Protein AF-A0A519H8L5-F1 (afdb_monomer)

pLDDT: mean 91.92, std 5.35, range [62.72, 97.94]

Foldseek 3Di:
DVVVVVVCVVVVCVCVVLVVVLVVQLVVCVPCSVVSNVVSVVVVVVVVVVLVVVQVVCVVVVVDNCVSVVSVVVVVVVVVVVVVVVVVVVVD

Mean predicted aligned error: 4.18 Å

Sequence (92 aa):
AWAASINVMLVGTIVAIGPVLQIRLMDVAGDAQTLAAALNHSAFNAANAMGAWLGGVAITAGLGWASTGWVGALLAVAGLGVFALSLRASRR

Radius of gyration: 16.17 Å; Cα contacts (8 Å, |Δi|>4): 29; chains: 1; bounding box: 42×27×44 Å

Secondary structure (DSSP, 8-state):
-HHHHHHHHHHHHGGGHHHHHHHHHHHHSGGGHHHHHHHHHHHHHHHHHHHHHHHHHHIIIII-TTHHHHHHHHHHHHHHHHHHHHHHHHT-

Solvent-accessible surface area (backbone atoms only — not comparable to full-atom values): 5105 Å² total; per-residue (Å²): 112,68,68,58,54,51,48,52,51,61,59,56,56,57,61,68,50,53,66,58,52,52,53,53,43,38,71,72,38,61,95,43,29,70,58,43,52,52,48,52,54,49,52,52,52,50,48,54,52,49,50,53,49,54,28,47,52,39,39,75,71,67,60,41,81,72,37,39,59,54,50,52,50,53,53,51,52,51,51,50,50,55,49,53,50,48,55,56,56,76,74,107

Structure (mmCIF, N/CA/C/O backbone):
data_AF-A0A519H8L5-F1
#
_entry.id   AF-A0A519H8L5-F1
#
loop_
_atom_site.group_PDB
_atom_site.id
_atom_site.type_symbol
_atom_site.label_atom_id
_atom_site.label_alt_id
_atom_site.label_comp_id
_atom_site.label_asym_id
_atom_site.label_entity_id
_atom_site.label_seq_id
_atom_site.pdbx_PDB_ins_code
_atom_site.Cartn_x
_atom_site.Cartn_y
_atom_site.Cartn_z
_atom_site.occupancy
_atom_site.B_iso_or_equiv
_atom_site.auth_seq_id
_atom_site.auth_comp_id
_atom_site.auth_asym_id
_atom_site.auth_atom_id
_atom_site.pdbx_PDB_model_num
ATOM 1 N N . ALA A 1 1 ? 16.695 13.582 -15.849 1.00 67.25 1 ALA A N 1
ATOM 2 C CA . ALA A 1 1 ? 17.267 13.750 -14.496 1.00 67.25 1 ALA A CA 1
ATOM 3 C C . ALA A 1 1 ? 16.266 14.406 -13.543 1.00 67.25 1 ALA A C 1
ATOM 5 O O . ALA A 1 1 ? 15.781 13.720 -12.658 1.00 67.25 1 ALA A O 1
ATOM 6 N N . TRP A 1 2 ? 15.865 15.663 -13.767 1.00 87.44 2 TRP A N 1
ATOM 7 C CA . TRP A 1 2 ? 14.939 16.392 -12.882 1.00 87.44 2 TRP A CA 1
ATOM 8 C C . TRP A 1 2 ? 13.587 15.686 -12.646 1.00 87.44 2 TRP A C 1
ATOM 10 O O . TRP A 1 2 ? 13.118 15.632 -11.516 1.00 87.44 2 TRP A O 1
ATOM 20 N N . ALA A 1 3 ? 12.998 15.070 -13.679 1.00 84.88 3 ALA A N 1
ATOM 21 C CA . ALA A 1 3 ? 11.716 14.370 -13.558 1.00 84.88 3 ALA A CA 1
ATOM 22 C C . ALA A 1 3 ? 11.779 13.162 -12.605 1.00 84.88 3 ALA A C 1
ATOM 24 O O . ALA A 1 3 ? 10.835 12.914 -11.864 1.00 84.88 3 ALA A O 1
ATOM 25 N N . ALA A 1 4 ? 12.908 12.446 -12.574 1.00 84.06 4 ALA A N 1
ATOM 26 C CA . ALA A 1 4 ? 13.110 11.342 -11.640 1.00 84.06 4 ALA A CA 1
ATOM 27 C C . ALA A 1 4 ? 13.226 11.854 -10.197 1.00 84.06 4 ALA A C 1
ATOM 29 O O . ALA A 1 4 ? 12.625 11.276 -9.300 1.00 84.06 4 ALA A O 1
ATOM 30 N N . SER A 1 5 ? 13.928 12.971 -9.981 1.00 89.56 5 SER A N 1
ATOM 31 C CA . SER A 1 5 ? 14.030 13.612 -8.666 1.00 89.56 5 SER A CA 1
ATOM 32 C C . SER A 1 5 ? 12.671 14.094 -8.157 1.00 89.56 5 SER A C 1
ATOM 34 O O . SER A 1 5 ? 12.332 13.837 -7.006 1.00 89.56 5 SER A O 1
ATOM 36 N N . ILE A 1 6 ? 11.867 14.727 -9.018 1.00 89.75 6 ILE A N 1
ATOM 37 C CA . ILE A 1 6 ? 10.496 15.132 -8.677 1.00 89.75 6 ILE A CA 1
ATOM 38 C C . ILE A 1 6 ? 9.641 13.903 -8.367 1.00 89.75 6 ILE A C 1
ATOM 40 O O . ILE A 1 6 ? 8.946 13.895 -7.359 1.00 89.75 6 ILE A O 1
ATOM 44 N N . ASN A 1 7 ? 9.718 12.850 -9.181 1.00 86.62 7 ASN A N 1
ATOM 45 C CA . ASN A 1 7 ? 8.954 11.629 -8.944 1.00 86.62 7 ASN A CA 1
ATOM 46 C C . ASN A 1 7 ? 9.316 10.977 -7.601 1.00 86.62 7 ASN A C 1
ATOM 48 O O . ASN A 1 7 ? 8.433 10.659 -6.815 1.00 86.62 7 ASN A O 1
ATOM 52 N N . VAL A 1 8 ? 10.610 10.833 -7.301 1.00 88.19 8 VAL A N 1
ATOM 53 C CA . VAL A 1 8 ? 11.083 10.289 -6.018 1.00 88.19 8 VAL A CA 1
ATOM 54 C C . VAL A 1 8 ? 10.638 11.166 -4.849 1.00 88.19 8 VAL A C 1
ATOM 56 O O . VAL A 1 8 ? 10.194 10.635 -3.836 1.00 88.19 8 VAL A O 1
ATOM 59 N N . MET A 1 9 ? 10.697 12.493 -4.990 1.00 89.88 9 MET A N 1
ATOM 60 C CA . MET A 1 9 ? 10.207 13.425 -3.972 1.00 89.88 9 MET A CA 1
ATOM 61 C C . MET A 1 9 ? 8.704 13.245 -3.721 1.00 89.88 9 MET A C 1
ATOM 63 O O . MET A 1 9 ? 8.297 13.090 -2.574 1.00 89.88 9 MET A O 1
ATOM 67 N N . LEU A 1 10 ? 7.888 13.227 -4.779 1.00 89.06 10 LEU A N 1
ATOM 68 C CA . LEU A 1 10 ? 6.433 13.071 -4.681 1.00 89.06 10 LEU A CA 1
ATOM 69 C C . LEU A 1 10 ? 6.024 11.702 -4.127 1.00 89.06 10 LEU A C 1
ATOM 71 O O . LEU A 1 10 ? 5.071 11.613 -3.364 1.00 89.06 10 LEU A O 1
ATOM 75 N N . VAL A 1 11 ? 6.733 10.632 -4.488 1.00 87.06 11 VAL A N 1
ATOM 76 C CA . VAL A 1 11 ? 6.485 9.296 -3.928 1.00 87.06 11 VAL A CA 1
ATOM 77 C C . VAL A 1 11 ? 6.931 9.236 -2.465 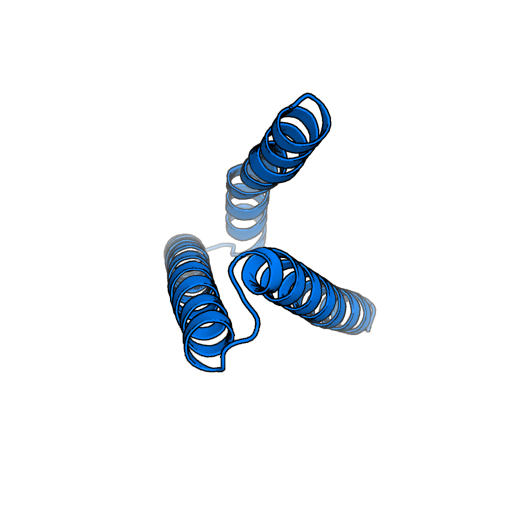1.00 87.06 11 VAL A C 1
ATOM 79 O O . VAL A 1 11 ? 6.224 8.682 -1.627 1.00 87.06 11 VAL A O 1
ATOM 82 N N . GLY A 1 12 ? 8.072 9.841 -2.130 1.00 85.62 12 GLY A N 1
ATOM 83 C CA . GLY A 1 12 ? 8.613 9.860 -0.772 1.00 85.62 12 GLY A CA 1
ATOM 84 C C . GLY A 1 12 ? 7.713 10.579 0.235 1.00 85.62 12 GLY A C 1
ATOM 85 O O . GLY A 1 12 ? 7.606 10.141 1.380 1.00 85.62 12 GLY A O 1
ATOM 86 N N . THR A 1 13 ? 7.004 11.634 -0.178 1.00 87.31 13 THR A N 1
ATOM 87 C CA . THR A 1 13 ? 6.078 12.359 0.710 1.00 87.31 13 THR A CA 1
ATOM 88 C C . THR A 1 13 ? 4.841 11.548 1.094 1.00 87.31 13 THR A C 1
ATOM 90 O O . THR A 1 13 ? 4.246 11.830 2.133 1.00 87.31 13 THR A O 1
ATOM 93 N N . ILE A 1 14 ? 4.474 10.504 0.341 1.00 84.38 14 ILE A N 1
ATOM 94 C CA . ILE A 1 14 ? 3.313 9.648 0.653 1.00 84.38 14 ILE A CA 1
ATOM 95 C C . ILE A 1 14 ? 3.478 8.963 2.017 1.00 84.38 14 ILE A C 1
ATOM 97 O O . ILE A 1 14 ? 2.504 8.787 2.749 1.00 84.38 14 ILE A O 1
ATOM 101 N N . VAL A 1 15 ? 4.713 8.640 2.410 1.00 83.19 15 VAL A N 1
ATOM 102 C CA . VAL A 1 15 ? 5.011 7.971 3.688 1.00 83.19 15 VAL A CA 1
ATOM 103 C C . VAL A 1 15 ? 4.607 8.831 4.895 1.00 83.19 15 VAL A C 1
ATOM 105 O O . VAL A 1 15 ? 4.282 8.289 5.951 1.00 83.19 15 VAL A O 1
ATOM 108 N N . ALA A 1 16 ? 4.530 10.159 4.738 1.00 87.06 16 ALA A N 1
ATOM 109 C CA . ALA A 1 16 ? 4.135 11.080 5.807 1.00 87.06 16 ALA A CA 1
ATOM 110 C C . ALA A 1 16 ? 2.707 10.837 6.332 1.00 87.06 16 ALA A C 1
ATOM 112 O O . ALA A 1 16 ? 2.396 11.194 7.467 1.00 87.06 16 ALA A O 1
ATOM 113 N N . ILE A 1 17 ? 1.843 10.200 5.536 1.00 87.50 17 ILE A N 1
ATOM 114 C CA . ILE A 1 17 ? 0.478 9.847 5.943 1.00 87.50 17 ILE A CA 1
ATOM 115 C C . ILE A 1 17 ? 0.467 8.709 6.978 1.00 87.50 17 ILE A C 1
ATOM 117 O O . ILE A 1 17 ? -0.439 8.658 7.809 1.00 87.50 17 ILE A O 1
ATOM 121 N N . GLY A 1 18 ? 1.470 7.823 6.973 1.00 88.44 18 GLY A N 1
ATOM 122 C CA . GLY A 1 18 ? 1.502 6.612 7.802 1.00 88.44 18 GLY A CA 1
ATOM 123 C C . GLY A 1 18 ? 1.292 6.869 9.303 1.00 88.44 18 GLY A C 1
ATOM 124 O O . GLY A 1 18 ? 0.354 6.313 9.877 1.00 88.44 18 GLY A O 1
ATOM 125 N N . PRO A 1 19 ? 2.094 7.742 9.944 1.00 89.44 19 PRO A N 1
ATOM 126 C CA . PRO A 1 19 ? 1.939 8.060 11.364 1.00 89.44 19 PRO A CA 1
ATOM 127 C C . PRO A 1 19 ? 0.585 8.692 11.708 1.00 89.44 19 PRO A C 1
ATOM 129 O O . PRO A 1 19 ? -0.012 8.358 12.728 1.00 89.44 19 PRO A O 1
ATOM 132 N N . VAL A 1 20 ? 0.064 9.570 10.844 1.00 90.81 20 VAL A N 1
ATOM 133 C CA . VAL A 1 20 ? -1.239 10.223 11.056 1.00 90.81 20 VAL A CA 1
ATOM 134 C C . VAL A 1 20 ? -2.367 9.194 11.035 1.00 90.81 20 VAL A C 1
ATOM 136 O O . VAL A 1 20 ? -3.248 9.220 11.893 1.00 90.81 20 VAL A O 1
ATOM 139 N N . LEU A 1 21 ? -2.330 8.260 10.084 1.00 90.06 21 LEU A N 1
ATOM 140 C CA . LEU A 1 21 ? -3.315 7.184 9.969 1.00 90.06 21 LEU A CA 1
ATOM 141 C C . LEU A 1 21 ? -3.253 6.236 11.171 1.00 90.06 21 LEU A C 1
ATOM 143 O O . LEU A 1 21 ? -4.294 5.869 11.706 1.00 90.06 21 LEU A O 1
ATOM 147 N N . GLN A 1 22 ? -2.047 5.910 11.642 1.00 92.00 22 GLN A N 1
ATOM 148 C CA . GLN A 1 22 ? -1.837 5.105 12.845 1.00 92.00 22 GLN A CA 1
ATOM 149 C C . GLN A 1 22 ? -2.471 5.755 14.082 1.00 92.00 22 GLN A C 1
ATOM 151 O O . GLN A 1 22 ? -3.224 5.091 14.790 1.00 92.00 22 GLN A O 1
ATOM 156 N N . ILE A 1 23 ? -2.217 7.047 14.319 1.00 91.94 23 ILE A N 1
ATOM 157 C CA . ILE A 1 23 ? -2.812 7.784 15.448 1.00 91.94 23 ILE A CA 1
ATOM 158 C C . ILE A 1 23 ? -4.340 7.770 15.337 1.00 91.94 23 ILE A C 1
ATOM 160 O O . ILE A 1 23 ? -5.027 7.387 16.278 1.00 91.94 23 ILE A O 1
ATOM 164 N N . ARG A 1 24 ? -4.885 8.073 14.153 1.00 91.38 24 ARG A N 1
ATOM 165 C CA . ARG A 1 24 ? -6.339 8.076 13.933 1.00 91.38 24 ARG A CA 1
ATOM 166 C C . ARG A 1 24 ? -6.988 6.712 14.143 1.00 91.38 24 ARG A C 1
ATOM 168 O O . ARG A 1 24 ? -8.101 6.658 14.655 1.00 91.38 24 ARG A O 1
ATOM 175 N N . LEU A 1 25 ? -6.327 5.624 13.753 1.00 90.56 25 LEU A 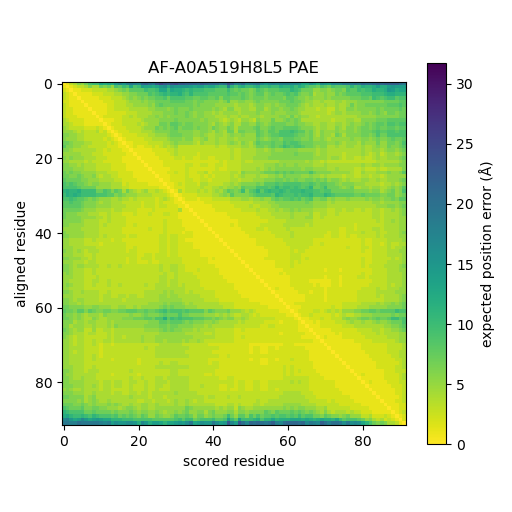N 1
ATOM 176 C CA . LEU A 1 25 ? -6.812 4.268 14.017 1.00 90.56 25 LEU A CA 1
ATOM 177 C C . LEU A 1 25 ? -6.835 3.971 15.518 1.00 90.56 25 LEU A C 1
ATOM 179 O O . LEU A 1 25 ? -7.798 3.381 15.999 1.00 90.56 25 LEU A O 1
ATOM 183 N N . MET A 1 26 ? -5.811 4.403 16.256 1.00 92.75 26 MET A N 1
ATOM 184 C CA . MET A 1 26 ? -5.748 4.229 17.709 1.00 92.75 26 MET A CA 1
ATOM 185 C C . MET A 1 26 ? -6.831 5.031 18.438 1.00 92.75 26 MET A C 1
ATOM 187 O O . MET A 1 26 ? -7.429 4.506 19.376 1.00 92.75 26 MET A O 1
ATOM 191 N N . ASP A 1 27 ? -7.128 6.250 17.983 1.00 91.88 27 ASP A N 1
ATOM 192 C CA . ASP A 1 27 ? -8.191 7.085 18.556 1.00 91.88 27 ASP A CA 1
ATOM 193 C C . ASP A 1 27 ? -9.582 6.454 18.369 1.00 91.88 27 ASP A C 1
ATOM 195 O O . ASP A 1 27 ? -10.431 6.526 19.253 1.00 91.88 27 ASP A O 1
ATOM 199 N N . VAL A 1 28 ? -9.825 5.816 17.218 1.00 89.31 28 VAL A N 1
ATOM 200 C CA . VAL A 1 28 ? -11.124 5.203 16.881 1.00 89.31 28 VAL A CA 1
ATOM 201 C C . VAL A 1 28 ? -11.294 3.808 17.500 1.00 89.31 28 VAL A C 1
ATOM 203 O O . VAL A 1 28 ? -12.420 3.369 17.719 1.00 89.31 28 VAL A O 1
ATOM 206 N N . ALA A 1 29 ? -10.202 3.102 17.802 1.00 89.56 29 ALA A N 1
ATOM 207 C CA . ALA A 1 29 ? -10.240 1.715 18.272 1.00 89.56 29 ALA A CA 1
ATOM 208 C C . ALA A 1 29 ? -10.674 1.531 19.739 1.00 89.56 29 ALA A C 1
ATOM 210 O O . ALA A 1 29 ? -10.884 0.389 20.154 1.00 89.56 29 ALA A O 1
ATOM 211 N N . GLY A 1 30 ? -10.806 2.607 20.525 1.00 89.81 30 GLY A N 1
ATOM 212 C CA . GLY A 1 30 ? -11.185 2.526 21.941 1.00 89.81 30 GLY A CA 1
ATOM 213 C C . GLY A 1 30 ? -10.240 1.609 22.721 1.00 89.81 30 GLY A C 1
ATOM 214 O O . GLY A 1 30 ? -9.027 1.763 22.634 1.00 89.81 30 GLY A O 1
ATOM 215 N N . ASP A 1 31 ? -10.774 0.606 23.418 1.00 92.19 31 ASP A N 1
ATOM 216 C CA . ASP A 1 31 ? -9.975 -0.348 24.205 1.00 92.19 31 ASP A CA 1
ATOM 217 C C . ASP A 1 31 ? -9.121 -1.310 23.350 1.00 92.19 31 ASP A C 1
ATOM 219 O O . ASP A 1 31 ? -8.224 -1.983 23.859 1.00 92.19 31 ASP A O 1
ATOM 223 N N . ALA A 1 32 ? -9.357 -1.385 22.034 1.00 92.81 32 ALA A N 1
ATOM 224 C CA . ALA A 1 32 ? -8.691 -2.321 21.125 1.00 92.81 32 ALA A CA 1
ATOM 225 C C . ALA A 1 32 ? -7.465 -1.728 20.395 1.00 92.81 32 ALA A C 1
ATOM 227 O O . ALA A 1 32 ? -7.103 -2.195 19.310 1.00 92.81 32 ALA A O 1
ATOM 228 N N . GLN A 1 33 ? -6.793 -0.717 20.960 1.00 93.44 33 GLN A N 1
ATOM 229 C CA . G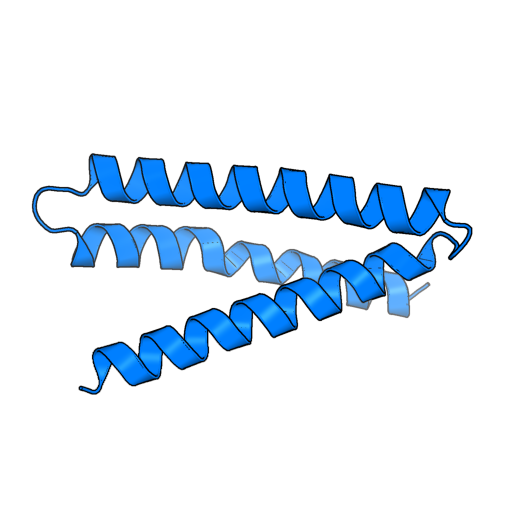LN A 1 33 ? -5.688 -0.004 20.288 1.00 93.44 33 GLN A CA 1
ATOM 230 C C . GLN A 1 33 ? -4.542 -0.920 19.841 1.00 93.44 33 GLN A C 1
ATOM 232 O O . GLN A 1 33 ? -4.035 -0.770 18.730 1.00 93.44 33 GLN A O 1
ATOM 237 N N . THR A 1 34 ? -4.153 -1.894 20.671 1.00 92.94 34 THR A N 1
ATOM 238 C CA . THR A 1 34 ? -3.082 -2.849 20.340 1.00 92.94 3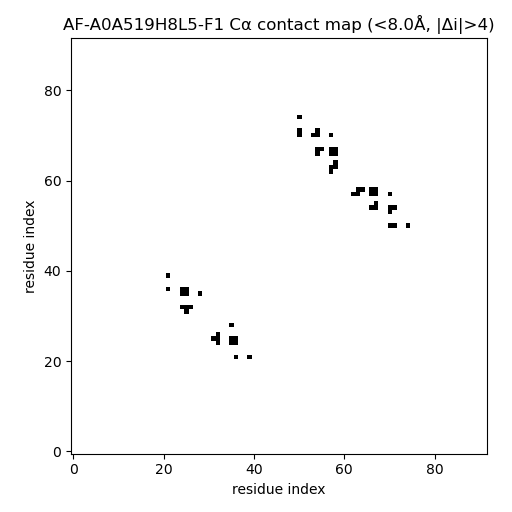4 THR A CA 1
ATOM 239 C C . THR A 1 34 ? -3.432 -3.675 19.106 1.00 92.94 34 THR A C 1
ATOM 241 O O . THR A 1 34 ? -2.584 -3.883 18.238 1.00 92.94 34 THR A O 1
ATOM 244 N N . LEU A 1 35 ? -4.694 -4.105 18.990 1.00 92.75 35 LEU A N 1
ATOM 245 C CA . LEU A 1 35 ? -5.173 -4.838 17.822 1.00 92.75 35 LEU A CA 1
ATOM 246 C C . LEU A 1 35 ? -5.192 -3.934 16.584 1.00 92.75 35 LEU A C 1
ATOM 248 O O . LEU A 1 35 ? -4.721 -4.345 15.526 1.00 92.75 35 LEU A O 1
ATOM 252 N N . ALA A 1 36 ? -5.663 -2.691 16.715 1.00 92.00 36 ALA A N 1
ATOM 253 C CA . ALA A 1 36 ? -5.671 -1.725 15.616 1.00 92.00 36 ALA A CA 1
ATOM 254 C C . ALA A 1 36 ? -4.256 -1.408 15.101 1.00 92.00 36 ALA A C 1
ATOM 256 O O . ALA A 1 36 ? -4.030 -1.389 13.891 1.00 92.00 36 ALA A O 1
ATOM 257 N N . ALA A 1 37 ? -3.283 -1.231 15.999 1.00 92.50 37 ALA A N 1
ATOM 258 C CA . ALA A 1 37 ? -1.885 -1.032 15.631 1.00 92.50 37 ALA A CA 1
ATOM 259 C C . ALA A 1 37 ? -1.287 -2.263 14.936 1.00 92.50 37 ALA A C 1
ATOM 261 O O . ALA A 1 37 ? -0.691 -2.136 13.865 1.00 92.50 37 ALA A O 1
ATOM 262 N N . ALA A 1 38 ? -1.500 -3.462 15.485 1.00 94.56 38 ALA A N 1
ATOM 263 C CA . ALA A 1 38 ? -1.030 -4.702 14.870 1.00 94.56 38 ALA A CA 1
ATOM 264 C C . ALA A 1 38 ? -1.623 -4.914 13.465 1.00 94.56 38 ALA A C 1
ATOM 266 O O . ALA A 1 38 ? -0.907 -5.314 12.541 1.00 94.56 38 ALA A O 1
ATOM 267 N N . LEU A 1 39 ? -2.909 -4.600 13.277 1.00 93.56 39 LEU A N 1
ATOM 268 C CA . LEU A 1 39 ? -3.579 -4.665 11.978 1.00 93.56 39 LEU A CA 1
ATOM 269 C C . LEU A 1 39 ? -3.012 -3.644 10.989 1.00 93.56 39 LEU A C 1
ATOM 271 O O . LEU A 1 39 ? -2.764 -4.007 9.841 1.00 93.56 39 LEU A O 1
ATOM 275 N N . ASN A 1 40 ? -2.748 -2.407 11.417 1.00 92.81 40 ASN A N 1
ATOM 276 C CA . ASN A 1 40 ? -2.157 -1.390 10.545 1.00 92.81 40 ASN A CA 1
ATOM 277 C C . ASN A 1 40 ? -0.757 -1.799 10.059 1.00 92.81 40 ASN A C 1
ATOM 279 O O . ASN A 1 40 ? -0.469 -1.755 8.863 1.00 92.81 40 ASN A O 1
ATOM 283 N N . HIS A 1 41 ? 0.096 -2.286 10.965 1.00 93.31 41 HIS A N 1
ATOM 284 C CA . HIS A 1 41 ? 1.421 -2.802 10.608 1.00 93.31 41 HIS A CA 1
ATOM 285 C C . HIS A 1 41 ? 1.334 -4.018 9.671 1.00 93.31 41 HIS A C 1
ATOM 287 O O . HIS A 1 41 ? 2.082 -4.113 8.697 1.00 93.31 41 HIS A O 1
ATOM 293 N N . SER A 1 42 ? 0.397 -4.935 9.929 1.00 95.62 42 SER A N 1
ATOM 294 C CA . SER A 1 42 ? 0.172 -6.108 9.075 1.00 95.62 42 SER A CA 1
ATOM 295 C C 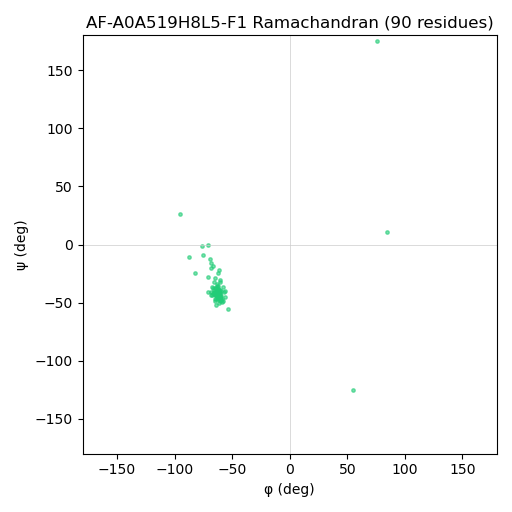. SER A 1 42 ? -0.291 -5.711 7.674 1.00 95.62 42 SER A C 1
ATOM 297 O O . SER A 1 42 ? 0.226 -6.233 6.686 1.00 95.62 42 SER A O 1
ATOM 299 N N . ALA A 1 43 ? -1.208 -4.745 7.570 1.00 93.19 43 ALA A N 1
ATOM 300 C CA . ALA A 1 43 ? -1.667 -4.200 6.298 1.00 93.19 43 ALA A CA 1
ATOM 301 C C . ALA A 1 43 ? -0.519 -3.540 5.517 1.00 93.19 43 ALA A C 1
ATOM 303 O O . ALA A 1 43 ? -0.390 -3.764 4.314 1.00 93.19 43 ALA A O 1
ATOM 304 N N . PHE A 1 44 ? 0.359 -2.795 6.195 1.00 91.50 44 PHE A N 1
ATOM 305 C CA . PHE A 1 44 ? 1.540 -2.190 5.573 1.00 91.50 44 PHE A CA 1
ATOM 306 C C . PHE A 1 44 ? 2.515 -3.245 5.028 1.00 91.50 44 PHE A C 1
ATOM 308 O O . PHE A 1 44 ? 2.993 -3.136 3.898 1.00 91.50 44 PHE A O 1
ATOM 315 N N . ASN A 1 45 ? 2.766 -4.313 5.788 1.00 95.38 45 ASN A N 1
ATOM 316 C CA . ASN A 1 45 ? 3.608 -5.422 5.335 1.00 95.38 45 ASN A CA 1
ATOM 317 C C . ASN A 1 45 ? 2.997 -6.163 4.141 1.00 95.38 45 ASN A C 1
ATOM 319 O O . ASN A 1 45 ? 3.704 -6.456 3.175 1.00 95.38 45 ASN A O 1
ATOM 323 N N . ALA A 1 46 ? 1.687 -6.417 4.169 1.00 95.75 46 ALA A N 1
ATOM 324 C CA . ALA A 1 46 ? 0.977 -7.011 3.043 1.00 95.75 46 ALA A CA 1
ATOM 325 C C . ALA A 1 46 ? 1.067 -6.122 1.793 1.00 95.75 46 ALA A C 1
ATOM 327 O O . ALA A 1 46 ? 1.333 -6.626 0.704 1.00 95.75 46 ALA A O 1
ATOM 328 N N . ALA A 1 47 ? 0.916 -4.803 1.943 1.00 92.69 47 ALA A N 1
ATOM 329 C CA . ALA A 1 47 ? 1.064 -3.853 0.845 1.00 92.69 47 ALA A CA 1
ATOM 330 C C . ALA A 1 47 ? 2.475 -3.887 0.233 1.00 92.69 47 ALA A C 1
ATOM 332 O O . ALA A 1 47 ? 2.601 -3.969 -0.989 1.00 92.69 47 ALA A O 1
ATOM 333 N N . ASN A 1 48 ? 3.530 -3.907 1.057 1.00 94.25 48 ASN A N 1
ATOM 334 C CA . ASN A 1 48 ? 4.912 -4.027 0.576 1.00 94.25 48 ASN A CA 1
ATOM 335 C C . ASN A 1 48 ? 5.152 -5.343 -0.173 1.00 94.25 48 ASN A C 1
AT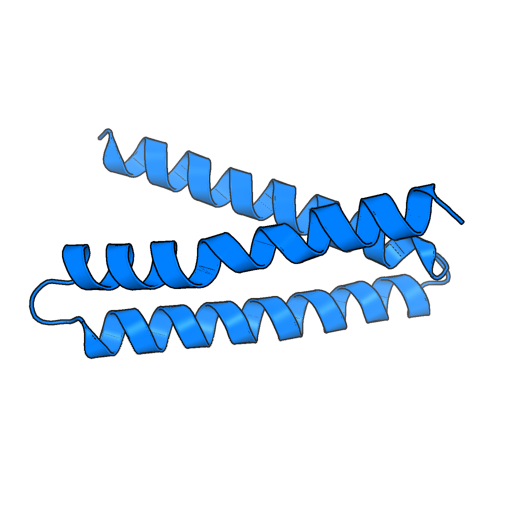OM 337 O O . ASN A 1 48 ? 5.744 -5.339 -1.254 1.00 94.25 48 ASN A O 1
ATOM 341 N N . ALA A 1 49 ? 4.658 -6.461 0.366 1.00 96.81 49 ALA A N 1
ATOM 342 C CA . ALA A 1 49 ? 4.783 -7.767 -0.271 1.00 96.81 49 ALA A CA 1
ATOM 343 C C . ALA A 1 49 ? 4.039 -7.818 -1.615 1.00 96.81 49 ALA A C 1
ATOM 345 O O . ALA A 1 49 ? 4.613 -8.236 -2.619 1.00 96.81 49 ALA A O 1
ATOM 346 N N . MET A 1 50 ? 2.790 -7.340 -1.660 1.00 96.50 50 MET A N 1
ATOM 347 C CA . MET A 1 50 ? 1.996 -7.293 -2.891 1.00 96.50 50 MET A CA 1
ATOM 348 C C . MET A 1 50 ? 2.620 -6.376 -3.944 1.00 96.50 50 MET A C 1
ATOM 350 O O . MET A 1 50 ? 2.683 -6.756 -5.110 1.00 96.50 50 MET A O 1
ATOM 354 N N . GLY A 1 51 ? 3.109 -5.197 -3.553 1.00 94.81 51 GLY A N 1
ATOM 355 C CA . GLY A 1 51 ? 3.763 -4.262 -4.469 1.00 94.81 51 GLY A CA 1
ATOM 356 C C . GLY A 1 51 ? 5.027 -4.852 -5.093 1.00 94.81 51 GLY A C 1
ATOM 357 O O . GLY A 1 51 ? 5.186 -4.814 -6.313 1.00 94.81 51 GLY A O 1
ATOM 358 N N . ALA A 1 52 ? 5.891 -5.460 -4.275 1.00 95.19 52 ALA A N 1
ATOM 359 C CA . ALA A 1 52 ? 7.102 -6.123 -4.753 1.00 95.19 52 ALA A CA 1
ATOM 360 C C . ALA A 1 52 ? 6.782 -7.325 -5.654 1.00 95.19 52 ALA A C 1
ATOM 362 O O . ALA A 1 52 ? 7.383 -7.476 -6.718 1.00 95.19 52 ALA A O 1
ATOM 363 N N . TRP A 1 53 ? 5.809 -8.152 -5.263 1.00 97.69 53 TRP A N 1
ATOM 364 C CA . TRP A 1 53 ? 5.403 -9.325 -6.032 1.00 97.69 53 TRP A CA 1
ATOM 365 C C . TRP A 1 53 ? 4.806 -8.945 -7.390 1.00 97.69 53 TRP A C 1
ATOM 367 O O . TRP A 1 53 ? 5.288 -9.418 -8.416 1.00 97.69 53 TRP A O 1
ATOM 377 N N . LEU A 1 54 ? 3.817 -8.049 -7.427 1.00 97.62 54 LEU A N 1
ATOM 378 C CA . LEU A 1 54 ? 3.172 -7.621 -8.673 1.00 97.62 54 LEU A CA 1
ATOM 379 C C . LEU A 1 54 ? 4.126 -6.833 -9.578 1.00 97.62 54 LEU A C 1
ATOM 381 O O . LEU A 1 54 ? 4.105 -7.012 -10.795 1.00 97.62 54 LEU A O 1
ATOM 385 N N . GLY A 1 55 ? 4.996 -5.999 -9.000 1.00 96.81 55 GLY A N 1
ATOM 386 C CA . GLY A 1 55 ? 6.057 -5.322 -9.745 1.00 96.81 55 GLY A CA 1
ATOM 387 C C . GLY A 1 55 ? 7.041 -6.315 -10.366 1.00 96.81 55 GLY A C 1
ATOM 388 O O . GLY A 1 55 ? 7.382 -6.188 -11.541 1.00 96.81 55 GLY A O 1
ATOM 389 N N . GLY A 1 56 ? 7.436 -7.344 -9.611 1.00 96.69 56 GLY A N 1
ATOM 390 C CA . GLY A 1 56 ? 8.264 -8.443 -10.103 1.00 96.69 56 GLY A CA 1
ATOM 391 C C . GLY A 1 56 ? 7.596 -9.205 -11.245 1.00 96.69 56 GLY A C 1
ATOM 392 O O . GLY A 1 56 ? 8.205 -9.368 -12.297 1.00 96.69 56 GLY A O 1
ATOM 393 N N . VAL A 1 57 ? 6.323 -9.583 -11.090 1.00 97.94 57 VAL A N 1
ATOM 394 C CA . VAL A 1 57 ? 5.531 -10.246 -12.141 1.00 97.94 57 VAL A CA 1
ATOM 395 C C . VAL A 1 57 ? 5.497 -9.409 -13.421 1.00 97.94 57 VAL A C 1
ATOM 397 O O . VAL A 1 57 ? 5.724 -9.950 -14.501 1.00 97.94 57 VAL A O 1
ATOM 400 N N . ALA A 1 58 ? 5.271 -8.097 -13.320 1.00 97.25 58 ALA A N 1
ATOM 401 C CA . ALA A 1 58 ? 5.252 -7.206 -14.481 1.00 97.25 58 ALA A CA 1
ATOM 402 C C . ALA A 1 58 ? 6.611 -7.149 -15.202 1.00 97.25 58 ALA A C 1
ATOM 404 O O . ALA A 1 58 ? 6.662 -7.193 -16.434 1.00 97.25 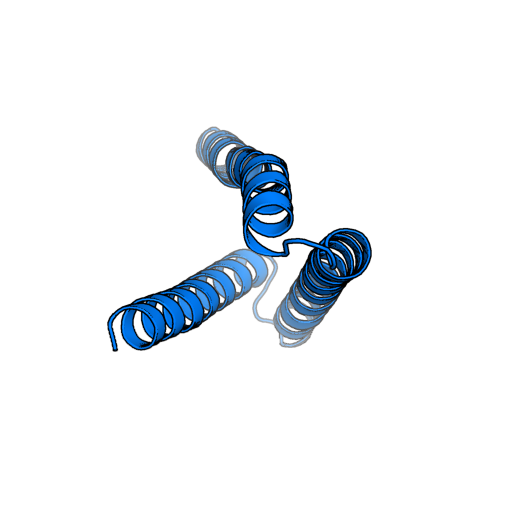58 ALA A O 1
ATOM 405 N N . ILE A 1 59 ? 7.713 -7.113 -14.447 1.00 97.25 59 ILE A N 1
ATOM 406 C CA . ILE A 1 59 ? 9.069 -7.166 -15.011 1.00 97.25 59 ILE A CA 1
ATOM 407 C C . ILE A 1 59 ? 9.310 -8.516 -15.696 1.00 97.25 59 ILE A C 1
ATOM 409 O O . ILE A 1 59 ? 9.753 -8.542 -16.844 1.00 97.25 59 ILE A O 1
ATOM 413 N N . THR A 1 60 ? 8.999 -9.633 -15.032 1.00 96.81 60 THR A N 1
ATOM 414 C CA . THR A 1 60 ? 9.196 -10.989 -15.575 1.00 96.81 60 THR A CA 1
ATOM 415 C C . THR A 1 60 ? 8.321 -11.257 -16.801 1.00 96.81 60 THR A C 1
ATOM 417 O O . THR A 1 60 ? 8.735 -11.992 -17.692 1.00 96.81 60 THR A O 1
ATOM 420 N N . ALA A 1 61 ? 7.158 -10.610 -16.908 1.00 96.44 61 ALA A N 1
ATOM 421 C CA . ALA A 1 61 ? 6.300 -10.644 -18.093 1.00 96.44 61 ALA A CA 1
ATOM 422 C C . ALA A 1 61 ? 6.867 -9.866 -19.302 1.00 96.44 61 ALA A C 1
ATOM 424 O O . ALA A 1 61 ? 6.234 -9.825 -20.354 1.00 96.44 61 ALA A O 1
ATOM 425 N N . GLY A 1 62 ? 8.041 -9.236 -19.176 1.00 95.50 62 GLY A N 1
ATOM 426 C CA . GLY A 1 62 ? 8.708 -8.528 -20.270 1.00 95.50 62 GLY A CA 1
ATOM 427 C C . GLY A 1 62 ? 8.237 -7.087 -20.483 1.00 95.50 62 GLY A C 1
ATOM 428 O O . GLY A 1 62 ? 8.626 -6.464 -21.465 1.00 95.50 62 GLY A O 1
ATOM 429 N N . LEU A 1 63 ? 7.449 -6.517 -19.562 1.00 94.12 63 LEU A N 1
ATOM 430 C CA . LEU A 1 63 ? 6.914 -5.148 -19.678 1.00 94.12 63 LEU A CA 1
ATOM 431 C C . LEU A 1 63 ? 7.954 -4.050 -19.369 1.00 94.12 63 LEU A C 1
ATOM 433 O O . LEU A 1 63 ? 7.655 -2.857 -19.445 1.00 94.12 63 LEU A O 1
ATOM 437 N N . GLY A 1 64 ? 9.181 -4.441 -19.013 1.00 94.50 64 GLY A N 1
ATOM 438 C CA . GLY A 1 64 ? 10.294 -3.540 -18.718 1.00 94.50 64 GLY A CA 1
ATOM 439 C C . GLY A 1 64 ? 10.208 -2.858 -17.347 1.00 94.50 64 GLY A C 1
ATOM 440 O O . GLY A 1 64 ? 9.2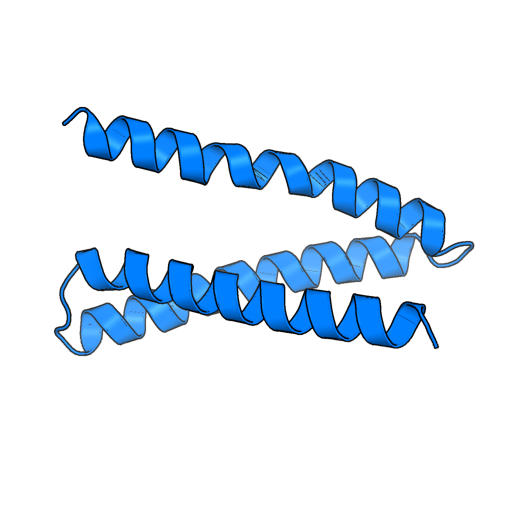27 -2.977 -16.619 1.00 94.50 64 GLY A O 1
ATOM 441 N N . TRP A 1 65 ? 11.251 -2.109 -16.981 1.00 91.50 65 TRP A N 1
ATOM 442 C CA . TRP A 1 65 ? 11.393 -1.507 -15.645 1.00 91.50 65 TRP A CA 1
ATOM 443 C C . TRP A 1 65 ? 10.350 -0.431 -15.325 1.00 91.50 65 TRP A C 1
ATOM 445 O O . TRP A 1 65 ? 9.925 -0.305 -14.177 1.00 91.50 65 TRP A O 1
ATOM 455 N N . ALA A 1 66 ? 9.895 0.312 -16.338 1.00 91.38 66 ALA A N 1
ATOM 456 C CA . ALA A 1 66 ? 8.878 1.352 -16.177 1.00 91.38 66 ALA A CA 1
ATOM 457 C C . ALA A 1 66 ? 7.492 0.795 -15.793 1.00 91.38 66 ALA A C 1
ATOM 459 O O . ALA A 1 66 ? 6.660 1.535 -15.268 1.00 91.38 66 ALA A O 1
ATOM 460 N N . SER A 1 67 ? 7.244 -0.503 -16.008 1.00 93.56 67 SER A N 1
ATOM 461 C CA . SER A 1 67 ? 5.978 -1.162 -15.653 1.00 93.56 67 SER A CA 1
ATOM 462 C C . SER A 1 67 ? 5.670 -1.109 -14.152 1.00 93.56 67 SER A C 1
ATOM 464 O O . SER A 1 67 ? 4.508 -0.999 -13.768 1.00 93.56 67 SER A O 1
ATOM 466 N N . THR A 1 68 ? 6.698 -1.087 -13.301 1.00 92.50 68 THR A N 1
ATOM 467 C CA . THR A 1 68 ? 6.559 -0.967 -11.839 1.00 92.50 68 THR A CA 1
ATOM 468 C C . THR A 1 68 ? 5.810 0.299 -11.416 1.00 92.50 68 THR A C 1
ATOM 470 O O . THR A 1 68 ? 4.999 0.254 -10.491 1.00 92.50 68 THR A O 1
ATOM 473 N N . GLY A 1 69 ? 6.010 1.412 -12.133 1.00 91.88 69 GLY A N 1
ATOM 474 C CA . GLY A 1 69 ? 5.285 2.660 -11.893 1.00 91.88 69 GLY A CA 1
ATOM 475 C C . GLY A 1 69 ? 3.789 2.527 -12.187 1.00 91.88 69 GLY A C 1
ATOM 476 O O . GLY A 1 69 ? 2.962 2.979 -11.397 1.00 91.88 69 GLY A O 1
ATOM 477 N N . TRP A 1 70 ? 3.434 1.838 -13.276 1.00 94.38 70 TRP A N 1
ATOM 478 C CA . TRP A 1 70 ? 2.039 1.557 -13.626 1.00 94.38 70 TRP A CA 1
ATOM 479 C C . TRP A 1 70 ? 1.366 0.612 -12.633 1.00 94.38 70 TRP A C 1
ATOM 481 O O . TRP A 1 70 ? 0.232 0.868 -12.232 1.00 94.38 70 TRP A O 1
ATOM 491 N N . VAL A 1 71 ? 2.063 -0.437 -12.186 1.00 96.25 71 VAL A N 1
ATOM 492 C CA . VAL A 1 71 ? 1.563 -1.336 -11.132 1.00 96.25 71 VAL A CA 1
ATOM 493 C C . VAL A 1 71 ? 1.253 -0.544 -9.860 1.00 96.25 71 VAL A C 1
ATOM 495 O O . VAL A 1 71 ? 0.154 -0.660 -9.320 1.00 96.25 71 VAL A O 1
ATOM 498 N N . GLY A 1 72 ? 2.178 0.313 -9.416 1.00 93.19 72 GLY A N 1
ATOM 499 C CA . GLY A 1 72 ? 1.967 1.180 -8.255 1.00 93.19 72 GLY A CA 1
ATOM 500 C C . GLY A 1 72 ? 0.773 2.124 -8.423 1.00 93.19 72 GLY A C 1
ATOM 501 O O . GLY A 1 72 ? -0.055 2.235 -7.520 1.00 93.19 72 GLY A O 1
ATOM 502 N N . ALA A 1 73 ? 0.632 2.751 -9.594 1.00 93.75 73 ALA A N 1
ATOM 503 C CA . ALA A 1 73 ? -0.492 3.637 -9.892 1.00 93.75 73 ALA A CA 1
ATOM 504 C C . ALA A 1 73 ? -1.844 2.902 -9.846 1.00 93.75 73 ALA A C 1
ATOM 506 O O . ALA A 1 73 ? -2.794 3.398 -9.240 1.00 93.75 73 ALA A O 1
ATOM 507 N N . LEU A 1 74 ? -1.931 1.701 -10.427 1.00 96.31 74 LEU A N 1
ATOM 508 C CA . LEU A 1 74 ? -3.150 0.886 -10.402 1.00 96.31 74 LEU A CA 1
ATOM 509 C C . LEU A 1 74 ? -3.510 0.434 -8.982 1.00 96.31 74 LEU A C 1
ATOM 511 O O . LEU A 1 74 ? -4.678 0.510 -8.598 1.00 96.31 74 LEU A O 1
ATOM 515 N N . LEU A 1 75 ? -2.523 0.023 -8.181 1.00 95.38 75 LEU A N 1
ATOM 516 C CA . LEU A 1 75 ? -2.737 -0.331 -6.774 1.00 95.38 75 LEU A CA 1
ATOM 517 C C . LEU A 1 75 ? -3.214 0.870 -5.949 1.00 95.38 75 LEU A C 1
ATOM 519 O O . LEU A 1 75 ? -4.120 0.724 -5.129 1.00 95.38 75 LEU A O 1
ATOM 523 N N . ALA A 1 76 ? -2.667 2.064 -6.194 1.00 92.75 76 ALA A N 1
ATOM 524 C CA . ALA A 1 76 ? -3.118 3.290 -5.541 1.00 92.75 76 ALA A CA 1
ATOM 525 C C . ALA A 1 76 ? -4.576 3.625 -5.899 1.00 92.75 76 ALA A C 1
ATOM 527 O O . ALA A 1 76 ? -5.376 3.919 -5.010 1.00 92.75 76 ALA A O 1
ATOM 528 N N . VAL A 1 77 ? -4.953 3.519 -7.179 1.00 96.31 77 VAL A N 1
ATOM 529 C CA . VAL A 1 77 ? -6.344 3.710 -7.629 1.00 96.31 77 VAL A CA 1
ATOM 530 C C . VAL A 1 77 ? -7.278 2.678 -6.994 1.00 96.31 77 VAL A C 1
ATOM 532 O O . VAL A 1 77 ? -8.355 3.041 -6.519 1.00 96.31 77 VAL A O 1
ATOM 535 N N . ALA A 1 78 ? -6.869 1.410 -6.916 1.00 96.12 78 ALA A N 1
ATOM 536 C CA . ALA A 1 78 ? -7.642 0.371 -6.238 1.00 96.12 78 ALA A CA 1
ATOM 537 C C . ALA A 1 78 ? -7.836 0.687 -4.743 1.00 96.12 78 ALA A C 1
ATOM 539 O O . ALA A 1 78 ? -8.955 0.597 -4.234 1.00 96.12 78 ALA A O 1
ATOM 540 N N . GLY A 1 79 ? -6.781 1.137 -4.056 1.00 93.62 79 GLY A N 1
ATOM 541 C CA . GLY A 1 79 ? -6.841 1.582 -2.661 1.00 93.62 79 GLY A CA 1
ATOM 542 C C . GLY A 1 79 ? -7.788 2.768 -2.452 1.00 93.62 79 GLY A C 1
ATOM 543 O O . GLY A 1 79 ? -8.591 2.757 -1.519 1.00 93.62 79 GLY A O 1
ATOM 544 N N . LEU A 1 80 ? -7.776 3.752 -3.357 1.00 94.81 80 LEU A N 1
ATOM 545 C CA . LEU A 1 80 ? -8.745 4.856 -3.352 1.00 94.81 80 LEU A CA 1
ATOM 546 C C . LEU A 1 80 ? -10.183 4.364 -3.559 1.00 94.81 80 LEU A C 1
ATOM 548 O O . LEU A 1 80 ? -11.103 4.898 -2.940 1.00 94.81 80 LEU A O 1
ATOM 552 N N . GLY A 1 81 ? -10.388 3.329 -4.376 1.00 97.19 81 GLY A N 1
ATOM 553 C CA . GLY A 1 81 ? -11.682 2.663 -4.529 1.00 97.19 81 GLY A CA 1
ATOM 554 C C . GLY A 1 81 ? -12.182 2.054 -3.217 1.00 97.19 81 GLY A C 1
ATOM 555 O O . GLY A 1 81 ? -13.315 2.314 -2.809 1.00 97.19 81 GLY A O 1
ATOM 556 N N . VAL A 1 82 ? -11.325 1.310 -2.509 1.00 94.94 82 VAL A N 1
ATOM 557 C CA . VAL A 1 82 ? -11.641 0.753 -1.178 1.00 94.94 82 VAL A CA 1
ATOM 558 C C . VAL A 1 82 ? -11.955 1.868 -0.180 1.00 94.94 82 VAL A C 1
ATOM 560 O O . VAL A 1 82 ? -12.952 1.793 0.540 1.00 94.94 82 VAL A O 1
ATOM 563 N N . PHE A 1 83 ? -11.164 2.942 -0.176 1.00 92.94 83 PHE A N 1
ATOM 564 C CA . PHE A 1 83 ? -11.408 4.106 0.673 1.00 92.94 83 PHE A CA 1
ATOM 565 C C . PHE A 1 83 ? -12.760 4.771 0.374 1.00 92.94 83 PHE A C 1
ATOM 567 O O . PHE A 1 83 ? -13.528 5.050 1.294 1.00 92.94 83 PHE A O 1
ATOM 574 N N . ALA A 1 84 ? -13.106 4.969 -0.899 1.00 96.25 84 ALA A N 1
ATOM 575 C CA . ALA A 1 84 ? -14.392 5.538 -1.295 1.00 96.25 84 ALA A CA 1
ATOM 576 C C . ALA A 1 84 ? -15.577 4.660 -0.858 1.00 96.25 84 ALA A C 1
ATOM 578 O O . ALA A 1 84 ? -16.597 5.179 -0.393 1.00 96.25 84 ALA A O 1
ATOM 579 N N . LEU A 1 85 ? -15.443 3.333 -0.958 1.00 96.69 85 LEU A N 1
ATOM 580 C CA . LEU A 1 85 ? -16.438 2.389 -0.443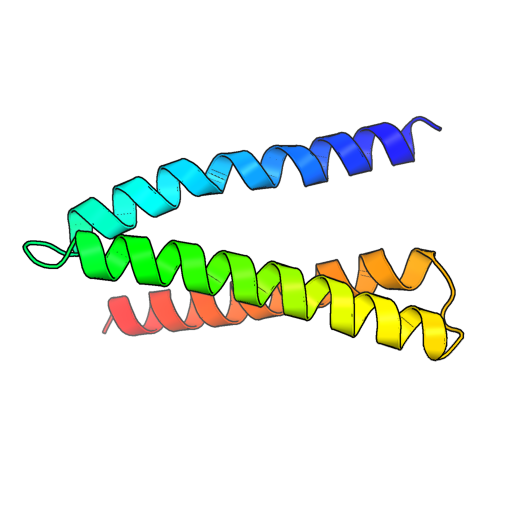 1.00 96.69 85 LEU A CA 1
ATOM 581 C C . LEU A 1 85 ? -16.572 2.490 1.080 1.00 96.69 85 LEU A C 1
ATOM 583 O O . LEU A 1 85 ? -17.697 2.546 1.575 1.00 96.69 85 LEU A O 1
ATOM 587 N N . SER A 1 86 ? -15.455 2.593 1.806 1.00 93.44 86 SER A N 1
ATOM 588 C CA . SER A 1 86 ? -15.455 2.812 3.257 1.00 93.44 86 SER A CA 1
ATOM 589 C C . SER A 1 86 ? -16.177 4.106 3.627 1.00 93.44 86 SER A C 1
ATOM 591 O O . SER A 1 86 ? -17.045 4.087 4.491 1.00 93.44 86 SER A O 1
ATOM 593 N N . LEU A 1 87 ? -15.894 5.219 2.941 1.00 94.44 87 LEU A N 1
ATOM 594 C CA . LEU A 1 87 ? -16.582 6.493 3.180 1.00 94.44 87 LEU A CA 1
ATOM 595 C C . LEU A 1 87 ? -18.086 6.392 2.928 1.00 94.44 87 LEU A C 1
ATOM 597 O O . LEU A 1 87 ? -18.882 6.973 3.662 1.00 94.44 87 LEU A O 1
ATOM 601 N N . ARG A 1 88 ? -18.493 5.664 1.885 1.00 95.81 88 ARG A N 1
ATOM 602 C CA . ARG A 1 88 ? -19.910 5.433 1.590 1.00 95.81 88 ARG A CA 1
ATOM 603 C C . ARG A 1 88 ? -20.575 4.565 2.655 1.00 95.81 88 ARG A C 1
ATOM 605 O O . ARG A 1 88 ? -21.741 4.802 2.953 1.00 95.81 88 ARG A O 1
ATOM 612 N N . ALA A 1 89 ? -19.862 3.584 3.201 1.00 93.81 89 ALA A N 1
ATOM 613 C CA . ALA A 1 89 ? -20.348 2.745 4.290 1.00 93.81 89 ALA A CA 1
ATOM 614 C C . ALA A 1 89 ? -20.494 3.544 5.592 1.00 93.81 89 ALA A C 1
ATOM 616 O O . ALA A 1 89 ? -21.530 3.443 6.227 1.00 93.81 89 ALA A O 1
ATOM 617 N N . SER A 1 90 ? -19.529 4.404 5.936 1.00 88.50 90 SER A N 1
ATOM 618 C CA . SER A 1 90 ? -19.580 5.248 7.143 1.00 88.50 90 SER A CA 1
ATOM 619 C C . SER A 1 90 ? -20.650 6.345 7.110 1.00 88.50 90 SER A C 1
ATOM 621 O O . SER A 1 90 ? -20.935 6.945 8.139 1.00 88.50 90 SER A O 1
ATOM 623 N N . ARG A 1 91 ? -21.194 6.666 5.930 1.00 85.88 91 ARG A N 1
ATOM 624 C CA . ARG A 1 91 ? -22.296 7.631 5.762 1.00 85.88 91 ARG A CA 1
ATOM 625 C C . ARG A 1 91 ? -23.686 7.000 5.890 1.00 85.88 91 ARG A C 1
ATOM 627 O O . ARG A 1 91 ? -24.662 7.746 5.866 1.00 85.88 91 ARG A O 1
ATOM 634 N N . ARG A 1 92 ? -23.778 5.670 5.915 1.00 62.72 92 ARG A N 1
ATOM 635 C CA . ARG A 1 92 ? -25.023 4.933 6.164 1.00 62.72 92 ARG A CA 1
ATOM 636 C C . ARG A 1 92 ? -25.170 4.677 7.654 1.00 62.72 92 ARG A C 1
ATOM 638 O O . ARG A 1 92 ? -26.337 4.674 8.090 1.00 62.72 92 ARG A O 1
#